Protein AF-A0A3C1BX65-F1 (afdb_monomer)

Nearest PDB structures (foldseek):
  8rx1-assembly1_2  TM=3.351E-01  e=8.969E+00  Homo sapiens

Sequence (78 aa):
MKNTFELVHVGINNNSHEESTQLANLLCALFNLTPRHGGKSEFAGNYFECMNMPFLGTHGHIAMQTDDLEAAVEELKE

Mean predicted aligned error: 3.12 Å

pLDDT: mean 95.56, std 5.62, range [64.62, 98.75]

Structure (mmCIF, N/CA/C/O backbone):
data_AF-A0A3C1BX65-F1
#
_entry.id   AF-A0A3C1BX65-F1
#
loop_
_atom_site.group_PDB
_atom_site.id
_atom_site.type_symbol
_atom_site.label_atom_id
_atom_site.label_alt_id
_atom_site.label_comp_id
_atom_site.label_asym_id
_atom_site.label_entity_id
_atom_site.label_seq_id
_atom_site.pdbx_PDB_ins_code
_atom_site.Cartn_x
_atom_site.Cartn_y
_atom_site.Cartn_z
_atom_site.occupancy
_atom_site.B_iso_or_equiv
_atom_site.auth_seq_id
_atom_site.auth_comp_id
_atom_site.auth_asym_id
_a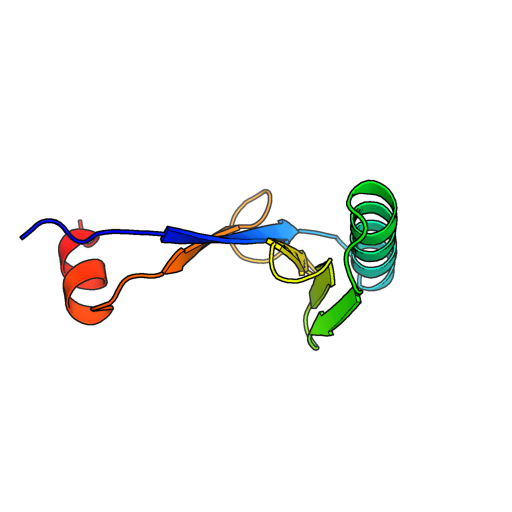tom_site.auth_atom_id
_atom_site.pdbx_PDB_model_num
ATOM 1 N N . MET A 1 1 ? -18.217 1.926 20.802 1.00 64.62 1 MET A N 1
ATOM 2 C CA . MET A 1 1 ? -17.291 0.773 20.744 1.00 64.62 1 MET A CA 1
ATOM 3 C C . MET A 1 1 ? -16.076 1.239 19.970 1.00 64.62 1 MET A C 1
ATOM 5 O O . MET A 1 1 ? -16.268 2.048 19.077 1.00 64.62 1 MET A O 1
ATOM 9 N N . LYS A 1 2 ? -14.865 0.826 20.351 1.00 83.19 2 LYS A N 1
ATOM 10 C CA . LYS A 1 2 ? -13.660 1.182 19.593 1.00 83.19 2 LYS A CA 1
ATOM 11 C C . LYS A 1 2 ? -13.615 0.309 18.336 1.00 83.19 2 LYS A C 1
ATOM 13 O O . LYS A 1 2 ? -13.776 -0.905 18.473 1.00 83.19 2 LYS A O 1
ATOM 18 N N . ASN A 1 3 ? -13.470 0.904 17.158 1.00 93.25 3 ASN A N 1
ATOM 19 C CA . ASN A 1 3 ? -13.397 0.171 15.897 1.00 93.25 3 ASN A CA 1
ATOM 20 C C . ASN A 1 3 ? -12.160 -0.740 15.876 1.00 93.25 3 ASN A C 1
ATOM 22 O O . ASN A 1 3 ? -11.137 -0.447 16.504 1.00 93.25 3 ASN A O 1
ATOM 26 N N . THR A 1 4 ? -12.260 -1.859 15.157 1.00 96.06 4 THR A N 1
ATOM 27 C CA . THR A 1 4 ? -11.117 -2.741 14.889 1.00 96.06 4 THR A CA 1
ATOM 28 C C . THR A 1 4 ? -10.591 -2.436 13.499 1.00 96.06 4 THR A C 1
ATOM 30 O O . THR A 1 4 ? -11.365 -2.342 12.553 1.00 96.06 4 THR A O 1
ATOM 33 N N . PHE A 1 5 ? -9.275 -2.280 13.390 1.00 96.25 5 PHE A N 1
ATOM 34 C CA . PHE A 1 5 ? -8.613 -1.959 12.136 1.00 96.25 5 PHE A CA 1
ATOM 35 C C . PHE A 1 5 ? -7.659 -3.077 11.739 1.00 96.25 5 PHE A C 1
ATOM 37 O O . PHE A 1 5 ? -6.850 -3.523 12.553 1.00 96.25 5 PHE A O 1
ATOM 44 N N . GLU A 1 6 ? -7.711 -3.473 10.472 1.00 97.19 6 GLU A N 1
ATOM 45 C CA . GLU A 1 6 ? -6.816 -4.470 9.890 1.00 97.19 6 GLU A CA 1
ATOM 46 C C . GLU A 1 6 ? -6.006 -3.867 8.747 1.00 97.19 6 GLU A C 1
ATOM 48 O O . GLU A 1 6 ? -6.524 -3.090 7.945 1.00 97.19 6 GLU A O 1
ATOM 53 N N . LEU A 1 7 ? -4.723 -4.219 8.671 1.00 97.38 7 LEU A N 1
ATOM 54 C CA . LEU A 1 7 ? -3.850 -3.759 7.596 1.00 97.38 7 LEU A CA 1
ATOM 55 C C . LEU A 1 7 ? -4.252 -4.420 6.274 1.00 97.38 7 LEU A C 1
ATOM 57 O O . LEU A 1 7 ? -4.260 -5.645 6.174 1.00 97.38 7 LEU A O 1
ATOM 61 N N . VAL A 1 8 ? -4.507 -3.600 5.255 1.00 97.19 8 VAL A N 1
ATOM 62 C CA . VAL A 1 8 ? -4.779 -4.058 3.886 1.00 97.19 8 VAL A CA 1
ATOM 63 C C . VAL A 1 8 ? -3.497 -4.017 3.067 1.00 97.19 8 VAL A C 1
ATOM 65 O O . VAL A 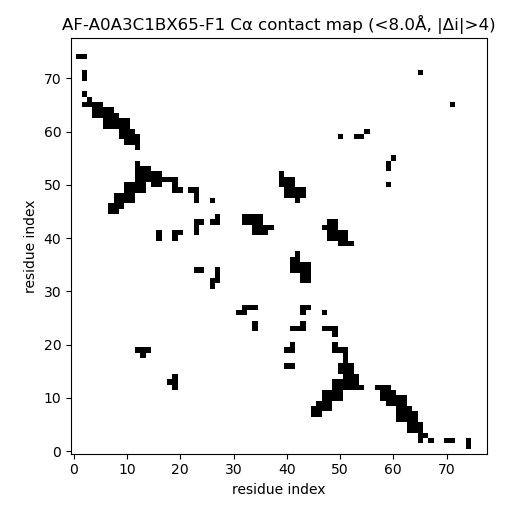1 8 ? -3.041 -5.045 2.569 1.00 97.19 8 VAL A O 1
ATOM 68 N N . HIS A 1 9 ? -2.889 -2.833 2.963 1.00 97.50 9 HIS A N 1
ATOM 69 C CA . HIS A 1 9 ? -1.682 -2.624 2.170 1.00 97.50 9 HIS A CA 1
ATOM 70 C C . HIS A 1 9 ? -0.875 -1.410 2.625 1.00 97.50 9 HIS A C 1
ATOM 72 O O . HIS A 1 9 ? -1.373 -0.512 3.306 1.00 97.50 9 HIS A O 1
ATOM 78 N N . VAL A 1 10 ? 0.385 -1.377 2.198 1.00 98.00 10 VAL A N 1
ATOM 79 C CA . VAL A 1 10 ? 1.284 -0.231 2.330 1.00 98.00 10 VAL A CA 1
ATOM 80 C C . VAL A 1 10 ? 1.473 0.399 0.955 1.00 98.00 10 VAL A C 1
ATOM 82 O O . VAL A 1 10 ? 1.947 -0.246 0.019 1.00 98.00 10 VAL A O 1
ATOM 85 N N . GLY A 1 11 ? 1.084 1.664 0.844 1.00 97.81 11 GLY A N 1
ATOM 86 C CA . GLY A 1 11 ? 1.347 2.519 -0.301 1.00 97.81 11 GLY A CA 1
ATOM 87 C C . GLY A 1 11 ? 2.741 3.123 -0.224 1.00 97.81 11 GLY A C 1
ATOM 88 O O . GLY A 1 11 ? 3.118 3.683 0.803 1.00 97.81 11 GLY A O 1
ATOM 89 N N . ILE A 1 12 ? 3.493 3.029 -1.314 1.00 98.38 12 ILE A N 1
ATOM 90 C CA . ILE A 1 12 ? 4.846 3.560 -1.459 1.00 98.38 12 ILE A CA 1
ATOM 91 C C . ILE A 1 12 ? 4.829 4.553 -2.614 1.00 98.38 12 ILE A C 1
ATOM 93 O O . ILE A 1 12 ? 4.464 4.206 -3.736 1.00 98.38 12 ILE A O 1
ATOM 97 N N . ASN A 1 13 ? 5.223 5.793 -2.341 1.00 98.25 13 ASN A N 1
ATOM 98 C CA . ASN A 1 13 ? 5.333 6.811 -3.380 1.00 98.25 13 ASN A CA 1
ATOM 99 C C . ASN A 1 13 ? 6.583 6.580 -4.243 1.00 98.25 13 ASN A C 1
ATOM 101 O O . ASN A 1 13 ? 7.693 6.514 -3.715 1.00 98.25 13 ASN A O 1
ATOM 105 N N . ASN A 1 14 ? 6.414 6.532 -5.567 1.00 98.12 14 ASN A N 1
ATOM 106 C CA . ASN A 1 14 ? 7.504 6.593 -6.545 1.00 98.12 14 ASN A CA 1
ATOM 107 C C . ASN A 1 14 ? 7.367 7.846 -7.421 1.00 98.12 14 ASN A C 1
ATOM 109 O O . ASN A 1 14 ? 6.320 8.490 -7.428 1.00 98.12 14 ASN A O 1
ATOM 113 N N . ASN A 1 15 ? 8.415 8.208 -8.164 1.00 97.06 15 ASN A N 1
ATOM 114 C CA . ASN A 1 15 ? 8.417 9.414 -9.002 1.00 97.06 15 ASN A CA 1
ATOM 115 C C . ASN A 1 15 ? 7.927 9.165 -10.432 1.00 97.06 15 ASN A C 1
ATOM 117 O O . ASN A 1 15 ? 7.709 10.118 -11.182 1.00 97.06 15 ASN A O 1
ATOM 121 N N . SER A 1 16 ? 7.794 7.901 -10.834 1.00 97.75 16 SER A N 1
ATOM 122 C CA . SER A 1 16 ? 7.350 7.524 -12.172 1.00 97.75 16 SER A CA 1
ATOM 123 C C . SER A 1 16 ? 6.716 6.131 -12.206 1.00 97.75 16 SER A C 1
ATOM 125 O O . SER A 1 16 ? 6.931 5.294 -11.325 1.00 97.75 16 SER A O 1
ATOM 127 N N . HIS A 1 17 ? 5.975 5.862 -13.283 1.00 97.81 17 HIS A N 1
ATOM 128 C CA . HIS A 1 17 ? 5.449 4.530 -13.573 1.00 97.81 17 HIS A CA 1
ATOM 129 C C . HIS A 1 17 ? 6.566 3.481 -13.712 1.00 97.81 17 HIS A C 1
ATOM 131 O O . HIS A 1 17 ? 6.428 2.363 -13.217 1.00 97.81 17 HIS A O 1
ATOM 137 N N . GLU A 1 18 ? 7.704 3.845 -14.307 1.00 98.25 18 GLU A N 1
ATOM 138 C CA . GLU A 1 18 ? 8.863 2.954 -14.416 1.00 98.25 18 GLU A CA 1
ATOM 139 C C . GLU A 1 18 ? 9.408 2.560 -13.034 1.00 98.25 18 GLU A C 1
ATOM 141 O O . GLU A 1 18 ? 9.564 1.370 -12.760 1.00 98.25 18 GLU A O 1
ATOM 146 N N . GLU A 1 19 ? 9.620 3.529 -12.136 1.00 98.31 19 GLU A N 1
ATOM 147 C CA . GLU A 1 19 ? 10.088 3.260 -10.768 1.00 98.31 19 GLU A CA 1
ATOM 148 C C . GLU A 1 19 ? 9.110 2.366 -9.996 1.00 98.31 19 GLU A C 1
ATOM 150 O O . GLU A 1 19 ? 9.526 1.408 -9.343 1.00 98.31 19 GLU A O 1
ATOM 155 N N . SER A 1 20 ? 7.806 2.641 -10.097 1.00 98.38 20 SER A N 1
ATOM 156 C CA . SER A 1 20 ? 6.788 1.827 -9.423 1.00 98.38 20 SER A CA 1
ATOM 157 C C . SER A 1 20 ? 6.749 0.387 -9.945 1.00 98.38 20 SER A C 1
ATOM 159 O O . SER A 1 20 ? 6.632 -0.553 -9.162 1.00 98.38 20 SER A O 1
ATOM 161 N N . THR A 1 21 ? 6.949 0.197 -11.254 1.00 98.38 21 THR A N 1
ATOM 162 C CA . THR A 1 21 ? 6.992 -1.121 -11.895 1.00 98.38 21 THR A CA 1
ATOM 163 C C . THR A 1 21 ? 8.232 -1.896 -11.459 1.00 98.38 21 THR A C 1
ATOM 165 O O . THR A 1 21 ? 8.147 -3.080 -11.132 1.00 98.38 21 THR A O 1
ATOM 168 N N . GLN A 1 22 ? 9.395 -1.237 -11.419 1.00 98.56 22 GLN A N 1
ATOM 169 C CA . GLN A 1 22 ? 10.640 -1.838 -10.933 1.00 98.56 22 GLN A CA 1
ATOM 170 C C . GLN A 1 22 ? 10.511 -2.276 -9.470 1.00 98.56 22 GLN A C 1
ATOM 172 O O . GLN A 1 22 ? 10.891 -3.399 -9.130 1.00 98.56 22 GLN A O 1
ATOM 177 N N . LEU A 1 23 ? 9.929 -1.426 -8.619 1.00 98.56 23 LEU A N 1
ATOM 178 C CA . LEU A 1 23 ? 9.720 -1.735 -7.208 1.00 98.56 23 LEU A CA 1
ATOM 179 C C . LEU A 1 23 ? 8.715 -2.879 -7.007 1.00 98.56 23 LEU A C 1
ATOM 181 O O . LEU A 1 23 ? 9.015 -3.821 -6.274 1.00 98.56 23 LEU A O 1
ATOM 185 N N . ALA A 1 24 ? 7.560 -2.842 -7.678 1.00 98.56 24 ALA A N 1
ATOM 186 C CA . ALA A 1 24 ? 6.554 -3.897 -7.576 1.00 98.56 24 ALA A CA 1
ATOM 187 C C . ALA A 1 24 ? 7.125 -5.259 -8.007 1.00 98.56 24 ALA A C 1
ATOM 189 O O . ALA A 1 24 ? 6.971 -6.252 -7.296 1.00 98.56 24 ALA A O 1
ATOM 190 N N . ASN A 1 25 ? 7.874 -5.300 -9.113 1.00 98.44 25 ASN A N 1
ATOM 191 C CA . ASN A 1 25 ? 8.526 -6.523 -9.584 1.00 98.44 25 ASN A CA 1
ATOM 192 C C . ASN A 1 25 ? 9.598 -7.035 -8.612 1.00 98.44 25 ASN A C 1
ATOM 194 O O . ASN A 1 25 ? 9.682 -8.242 -8.377 1.00 98.44 25 ASN A O 1
ATOM 198 N N . LEU A 1 26 ? 10.395 -6.138 -8.018 1.00 98.75 26 LEU A N 1
ATOM 199 C CA . LEU A 1 26 ? 11.371 -6.504 -6.991 1.00 98.75 26 LEU A CA 1
ATOM 200 C C . LEU A 1 26 ? 10.680 -7.145 -5.781 1.00 98.75 26 LEU A C 1
ATOM 202 O O . LEU A 1 26 ? 11.085 -8.218 -5.338 1.00 98.75 26 LEU A O 1
ATOM 206 N N . LEU A 1 27 ? 9.619 -6.523 -5.268 1.00 98.62 27 LEU A N 1
ATOM 207 C CA . LEU A 1 27 ? 8.857 -7.035 -4.127 1.00 98.62 27 LEU A CA 1
ATOM 208 C C . LEU A 1 27 ? 8.187 -8.378 -4.450 1.00 98.62 27 LEU A C 1
ATOM 210 O O . LEU A 1 27 ? 8.223 -9.296 -3.630 1.00 98.62 27 LEU A O 1
ATOM 214 N N . CYS A 1 28 ? 7.647 -8.530 -5.662 1.00 98.56 28 CYS A N 1
ATOM 215 C CA . CYS A 1 28 ? 7.139 -9.804 -6.162 1.00 98.56 28 CYS A CA 1
ATOM 216 C C . CYS A 1 28 ? 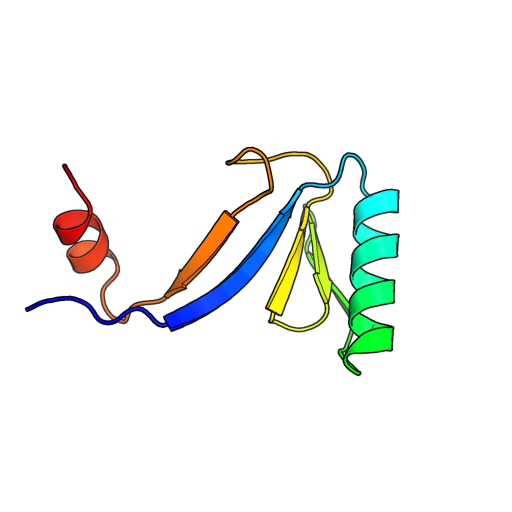8.199 -10.904 -6.141 1.00 98.56 28 CYS A C 1
ATOM 218 O O . CYS A 1 28 ? 7.921 -11.998 -5.652 1.00 98.56 28 CYS A O 1
ATOM 220 N N . ALA A 1 29 ? 9.409 -10.617 -6.621 1.00 98.50 29 ALA A N 1
ATOM 221 C CA . ALA A 1 29 ? 10.503 -11.581 -6.633 1.00 98.50 29 ALA A CA 1
ATOM 222 C C . ALA A 1 29 ? 10.980 -11.945 -5.217 1.00 98.50 29 ALA A C 1
ATOM 224 O O . ALA A 1 29 ? 11.214 -13.118 -4.932 1.00 98.50 29 ALA A O 1
ATOM 225 N N . LEU A 1 30 ? 11.094 -10.959 -4.322 1.00 98.56 30 LEU A N 1
ATOM 226 C CA . LEU A 1 30 ? 11.563 -11.169 -2.949 1.00 98.56 30 LEU A CA 1
ATOM 227 C C . LEU A 1 30 ? 10.583 -11.990 -2.106 1.00 98.56 30 LEU A C 1
ATOM 229 O O . LEU A 1 30 ? 11.009 -12.814 -1.300 1.00 98.56 30 LEU A O 1
ATOM 233 N N . PHE A 1 31 ? 9.282 -11.766 -2.289 1.00 98.25 31 PHE A N 1
ATOM 234 C CA . PHE A 1 31 ? 8.241 -12.343 -1.436 1.00 98.25 31 PHE A CA 1
ATOM 235 C C . PHE A 1 31 ? 7.363 -13.379 -2.143 1.00 98.25 31 PHE A C 1
ATOM 237 O O . PHE A 1 31 ? 6.366 -13.819 -1.574 1.00 98.25 31 PHE A O 1
ATOM 244 N N . ASN A 1 32 ? 7.731 -13.789 -3.362 1.00 98.19 32 ASN A N 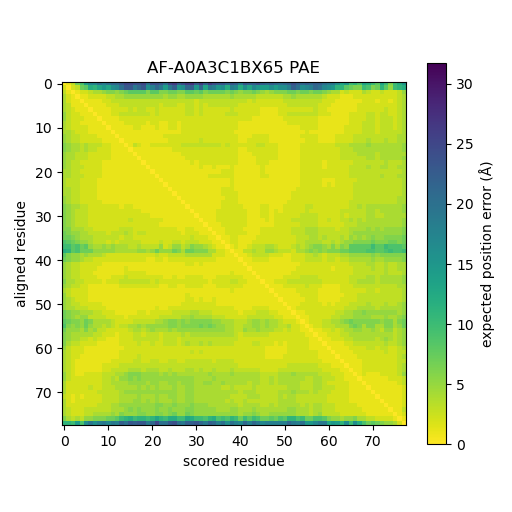1
ATOM 245 C CA . ASN A 1 32 ? 6.975 -14.740 -4.179 1.00 98.19 32 ASN A CA 1
ATOM 246 C C . ASN A 1 32 ? 5.503 -14.313 -4.374 1.00 98.19 32 ASN A C 1
ATOM 248 O O . ASN A 1 32 ? 4.572 -15.093 -4.167 1.00 98.19 3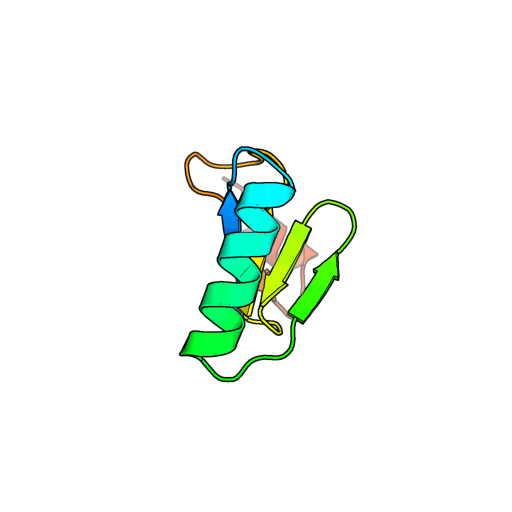2 ASN A O 1
ATOM 252 N N . LEU A 1 33 ? 5.295 -13.045 -4.745 1.00 98.19 33 LEU A N 1
ATOM 253 C CA . LEU A 1 33 ? 3.973 -12.456 -4.986 1.00 98.19 33 LEU A CA 1
ATOM 254 C C . LEU A 1 33 ? 3.698 -12.326 -6.486 1.00 98.19 33 LEU A C 1
ATOM 256 O O . LEU A 1 33 ? 4.613 -12.221 -7.299 1.00 98.19 33 LEU A O 1
ATOM 260 N N . THR A 1 34 ? 2.419 -12.265 -6.856 1.00 97.31 34 THR A N 1
ATOM 261 C CA . THR A 1 34 ? 2.002 -12.024 -8.247 1.00 97.31 34 THR A CA 1
ATOM 262 C C . THR A 1 34 ? 1.809 -10.524 -8.488 1.00 97.31 34 THR A C 1
ATOM 264 O O . THR A 1 34 ? 1.121 -9.886 -7.686 1.00 97.31 34 THR A O 1
ATOM 267 N N . PRO A 1 35 ? 2.390 -9.946 -9.555 1.00 96.12 35 PRO A N 1
ATOM 268 C CA . PRO A 1 35 ? 2.204 -8.535 -9.865 1.00 96.12 35 PRO A CA 1
ATOM 269 C C . PRO A 1 35 ? 0.765 -8.261 -10.305 1.00 96.12 35 PRO A C 1
ATOM 271 O O . PRO A 1 35 ? 0.128 -9.095 -10.956 1.00 96.12 35 PRO A O 1
ATOM 274 N N . ARG A 1 36 ? 0.251 -7.076 -9.973 1.00 97.00 36 ARG A N 1
ATOM 275 C CA . ARG A 1 36 ? -1.087 -6.635 -10.379 1.00 97.00 36 ARG A CA 1
ATOM 276 C C . ARG A 1 36 ? -1.058 -5.171 -10.805 1.00 97.00 36 ARG A C 1
ATOM 278 O O . ARG A 1 36 ? -0.751 -4.296 -10.005 1.00 97.00 36 ARG A O 1
ATOM 285 N N . HIS A 1 37 ? -1.447 -4.913 -12.049 1.00 95.75 37 HIS A N 1
ATOM 286 C CA . HIS A 1 37 ? -1.568 -3.554 -12.564 1.00 95.75 37 HIS A CA 1
ATOM 287 C C . HIS A 1 37 ? -2.787 -2.844 -11.969 1.00 95.75 37 HIS A C 1
ATOM 289 O O . HIS A 1 37 ? -3.88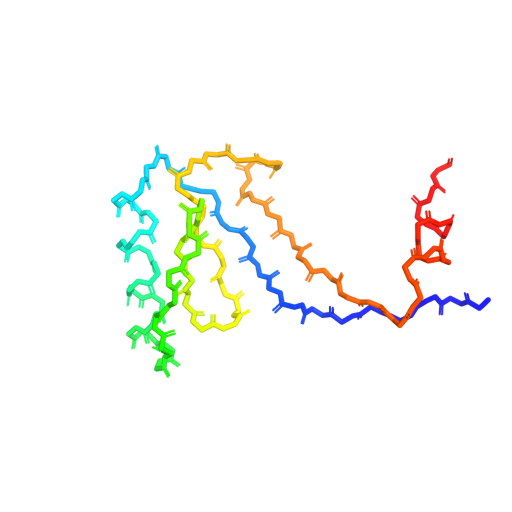5 -3.406 -11.916 1.00 95.75 37 HIS A O 1
ATOM 295 N N . GLY A 1 38 ? -2.594 -1.599 -11.545 1.00 88.00 38 GLY A N 1
ATOM 296 C CA . GLY A 1 38 ? -3.588 -0.799 -10.846 1.00 88.00 38 GLY A CA 1
ATOM 297 C C . GLY A 1 38 ? -3.719 0.619 -11.383 1.00 88.00 38 GLY A C 1
ATOM 298 O O . GLY A 1 38 ? -3.921 1.523 -10.590 1.00 88.00 38 GLY A O 1
ATOM 299 N N . GLY A 1 39 ? -3.615 0.861 -12.694 1.00 92.44 39 GLY A N 1
ATOM 300 C CA . GLY A 1 39 ? -3.909 2.150 -13.344 1.00 92.44 39 GLY A CA 1
ATOM 301 C C . GLY A 1 39 ? -3.020 3.330 -12.913 1.00 92.44 39 GLY A C 1
ATOM 302 O O . GLY A 1 39 ? -2.216 3.825 -13.697 1.00 92.44 39 GLY A O 1
ATOM 303 N N . LYS A 1 40 ? -3.183 3.812 -11.676 1.00 95.25 40 LYS A N 1
ATOM 304 C CA . LYS A 1 40 ? -2.353 4.836 -11.020 1.00 95.25 40 LYS A CA 1
ATOM 305 C C . LYS A 1 40 ? -1.193 4.253 -10.200 1.00 95.25 40 LYS A C 1
ATOM 307 O O . LYS A 1 40 ? -0.347 5.019 -9.740 1.00 95.25 40 LYS A O 1
ATOM 312 N N . SER A 1 41 ? -1.158 2.941 -10.018 1.00 97.38 41 SER A N 1
ATOM 313 C CA . SER A 1 41 ? -0.148 2.233 -9.235 1.00 97.38 41 SER A CA 1
ATOM 314 C C . SER A 1 41 ? 0.111 0.837 -9.801 1.00 97.38 41 SER A C 1
ATOM 316 O O . SER A 1 41 ? -0.722 0.269 -10.511 1.00 97.38 41 SER A O 1
ATOM 318 N N . GLU A 1 42 ? 1.268 0.281 -9.466 1.00 98.38 42 GLU A N 1
ATOM 319 C CA . GLU A 1 42 ? 1.598 -1.131 -9.634 1.00 98.38 42 GLU A CA 1
ATOM 320 C C . GLU A 1 42 ? 1.560 -1.823 -8.279 1.00 98.38 42 GLU A C 1
ATOM 322 O O . GLU A 1 42 ? 1.970 -1.252 -7.274 1.00 98.38 42 GLU A O 1
ATOM 327 N N . PHE A 1 43 ? 1.087 -3.063 -8.228 1.00 98.50 43 PHE A N 1
ATOM 328 C CA . PHE A 1 43 ? 0.993 -3.805 -6.978 1.00 98.50 43 PHE A CA 1
ATOM 329 C C . PHE A 1 43 ? 1.891 -5.032 -6.977 1.00 98.50 43 PHE A C 1
ATOM 331 O O . PHE A 1 43 ? 1.934 -5.784 -7.954 1.00 98.50 43 PHE A O 1
ATOM 338 N N . ALA A 1 44 ? 2.515 -5.288 -5.826 1.00 98.50 44 ALA A N 1
ATOM 339 C CA . ALA A 1 44 ? 3.083 -6.590 -5.508 1.00 98.50 44 ALA A CA 1
ATOM 340 C C . ALA A 1 44 ? 2.103 -7.364 -4.616 1.00 98.50 44 ALA A C 1
ATOM 342 O O . ALA A 1 44 ? 2.006 -7.134 -3.404 1.00 98.50 44 ALA A O 1
ATOM 343 N N . GLY A 1 45 ? 1.339 -8.271 -5.230 1.00 97.25 45 GLY A N 1
ATOM 344 C CA . GLY A 1 45 ? 0.241 -8.970 -4.570 1.00 97.25 45 GLY A CA 1
ATOM 345 C C . GLY A 1 45 ? -0.809 -8.005 -4.012 1.00 97.25 45 GLY A C 1
ATOM 346 O O . GLY A 1 45 ? -1.190 -7.033 -4.662 1.00 97.25 45 GLY A O 1
ATOM 347 N N . ASN A 1 46 ? -1.268 -8.284 -2.791 1.00 96.44 46 ASN A N 1
ATOM 348 C CA . ASN A 1 46 ? -2.237 -7.443 -2.082 1.00 96.44 46 ASN A CA 1
ATOM 349 C C . ASN A 1 46 ? -1.579 -6.474 -1.090 1.00 96.44 46 ASN A C 1
ATOM 351 O O . ASN A 1 46 ? -2.275 -5.643 -0.530 1.00 96.44 46 ASN A O 1
ATOM 355 N N . TYR A 1 47 ? -0.269 -6.587 -0.849 1.00 97.56 47 TYR A N 1
ATOM 356 C CA . TYR A 1 47 ? 0.372 -5.965 0.314 1.00 97.56 47 TYR A CA 1
ATOM 357 C C . TYR A 1 47 ? 1.066 -4.644 0.009 1.00 97.56 47 TYR A C 1
ATOM 359 O O . TYR A 1 47 ? 1.134 -3.781 0.882 1.00 97.56 47 TYR A O 1
ATOM 367 N N . PHE A 1 48 ? 1.591 -4.485 -1.206 1.00 98.38 48 PHE A N 1
ATOM 368 C CA . PHE A 1 48 ? 2.352 -3.302 -1.589 1.00 98.38 48 PHE A CA 1
ATOM 369 C C . PHE A 1 48 ? 1.699 -2.628 -2.786 1.00 98.38 48 PHE A C 1
ATOM 371 O O . PHE A 1 48 ? 1.528 -3.255 -3.831 1.00 98.38 48 PHE A O 1
ATOM 378 N N . GLU A 1 49 ? 1.366 -1.352 -2.622 1.00 98.38 49 GLU A N 1
ATOM 379 C CA . GLU A 1 49 ? 0.905 -0.461 -3.681 1.00 98.38 49 GLU A CA 1
ATOM 380 C C . GLU A 1 49 ? 2.037 0.516 -4.019 1.00 98.38 49 GLU A C 1
ATOM 382 O O . GLU A 1 49 ? 2.363 1.395 -3.231 1.00 98.38 49 GLU A O 1
ATOM 387 N N . CYS A 1 50 ? 2.667 0.368 -5.176 1.00 98.31 50 CYS A N 1
ATOM 388 C CA . CYS A 1 50 ? 3.717 1.254 -5.669 1.00 98.31 50 CYS A CA 1
ATOM 389 C C . CYS A 1 50 ? 3.078 2.324 -6.565 1.00 98.31 50 CYS A C 1
ATOM 391 O O . CYS A 1 50 ? 2.613 2.030 -7.665 1.00 98.31 50 CYS A O 1
ATOM 393 N N . MET A 1 51 ? 2.996 3.563 -6.088 1.00 98.25 51 MET A N 1
ATOM 394 C CA . MET A 1 51 ? 2.319 4.656 -6.790 1.00 98.25 51 MET A CA 1
ATOM 395 C 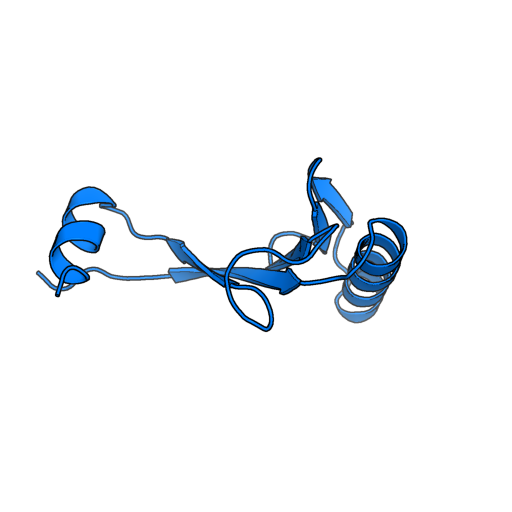C . MET A 1 51 ? 3.159 5.158 -7.969 1.00 98.25 51 MET A C 1
ATOM 397 O O . MET A 1 51 ? 4.334 5.458 -7.793 1.00 98.25 51 MET A O 1
ATOM 401 N N . ASN A 1 52 ? 2.551 5.356 -9.146 1.00 97.56 52 ASN A N 1
ATOM 402 C CA . ASN A 1 52 ? 3.249 5.852 -10.348 1.00 97.56 52 ASN A CA 1
ATOM 403 C C . ASN A 1 52 ? 3.795 7.289 -10.199 1.00 97.56 52 ASN A C 1
ATOM 405 O O . ASN A 1 52 ? 4.562 7.753 -11.038 1.00 97.56 52 ASN A O 1
ATOM 409 N N . MET A 1 53 ? 3.332 8.031 -9.196 1.00 96.44 53 MET A N 1
ATOM 410 C CA . MET A 1 53 ? 3.750 9.392 -8.867 1.00 96.44 53 MET A CA 1
ATOM 411 C C . MET A 1 53 ? 3.469 9.655 -7.379 1.00 96.44 53 MET A C 1
ATOM 413 O O . MET A 1 53 ? 2.593 8.984 -6.821 1.00 96.44 53 MET A O 1
ATOM 417 N N . PRO A 1 54 ? 4.130 10.634 -6.730 1.00 95.81 54 PRO A N 1
ATOM 418 C CA . PRO A 1 54 ? 3.883 10.912 -5.322 1.00 95.81 54 PRO A CA 1
ATOM 419 C C . PRO A 1 54 ? 2.421 11.298 -5.068 1.00 95.81 54 PRO A C 1
ATOM 421 O O . PRO A 1 54 ? 1.856 12.134 -5.779 1.00 95.81 54 PRO A O 1
ATOM 424 N N . PHE A 1 55 ? 1.815 10.693 -4.046 1.00 92.38 55 PHE A N 1
ATOM 425 C CA . PHE A 1 55 ? 0.468 11.005 -3.572 1.00 92.38 55 PHE A CA 1
ATOM 426 C C . PHE A 1 55 ? 0.501 11.475 -2.105 1.00 92.38 55 PHE A C 1
ATOM 428 O O . PHE A 1 55 ? 1.479 12.085 -1.677 1.00 92.38 55 PHE A O 1
ATOM 435 N N . LEU A 1 56 ? -0.575 11.260 -1.342 1.00 91.00 56 LEU A N 1
ATOM 436 C CA . LEU A 1 56 ? -0.671 11.645 0.068 1.00 91.00 56 LEU A CA 1
ATOM 437 C C . LEU A 1 56 ? 0.492 11.069 0.895 1.00 91.00 56 LEU A C 1
ATOM 439 O O . LEU A 1 56 ? 0.889 9.920 0.711 1.00 91.00 56 LEU A O 1
ATOM 443 N N . GLY A 1 57 ? 0.999 11.879 1.828 1.00 93.69 57 GLY A N 1
ATOM 444 C CA . GLY A 1 57 ? 2.126 11.530 2.696 1.00 93.69 57 GLY A CA 1
ATOM 445 C C . GLY A 1 57 ? 3.493 11.625 2.007 1.00 93.69 57 GLY A C 1
ATOM 446 O O . GLY A 1 57 ? 3.628 11.450 0.802 1.00 93.69 57 GLY A O 1
ATOM 447 N N . THR A 1 58 ? 4.551 11.884 2.781 1.00 94.44 58 THR A N 1
ATOM 448 C CA . THR A 1 58 ? 5.920 12.004 2.240 1.00 94.44 58 THR A CA 1
ATOM 449 C C . THR A 1 58 ? 6.430 10.692 1.634 1.00 94.44 58 THR A C 1
ATOM 451 O O . THR A 1 58 ? 7.150 10.716 0.642 1.00 94.44 58 THR A O 1
ATOM 454 N N . HIS A 1 59 ? 6.040 9.547 2.204 1.00 95.06 59 HIS A N 1
ATOM 455 C CA . HIS A 1 59 ? 6.526 8.218 1.801 1.00 95.06 59 HIS A CA 1
ATOM 456 C C . HIS A 1 59 ? 5.426 7.306 1.230 1.00 95.06 59 HIS A C 1
ATOM 458 O O . HIS A 1 59 ? 5.705 6.162 0.886 1.00 95.06 59 HIS A O 1
ATOM 464 N N . GLY A 1 60 ? 4.197 7.814 1.108 1.00 96.62 60 GLY A N 1
ATOM 465 C CA . GLY A 1 60 ? 2.999 7.049 0.767 1.00 96.62 60 GLY A CA 1
ATOM 466 C C . GLY A 1 60 ? 2.041 6.932 1.953 1.00 96.62 60 GLY A C 1
ATOM 467 O O . GLY A 1 60 ? 1.981 7.826 2.804 1.00 96.62 60 GLY A O 1
ATOM 468 N N . HIS A 1 61 ? 1.292 5.832 2.016 1.00 97.56 61 HIS A N 1
ATOM 469 C CA . HIS A 1 61 ? 0.165 5.650 2.935 1.00 97.56 61 HIS A CA 1
ATOM 470 C C . HIS A 1 61 ? 0.100 4.240 3.523 1.00 97.56 61 HIS A C 1
ATOM 472 O O . HIS A 1 61 ? 0.718 3.302 3.034 1.00 97.56 61 HIS A O 1
ATOM 478 N N . ILE A 1 62 ? -0.690 4.084 4.582 1.00 96.94 62 ILE A N 1
ATOM 479 C CA . ILE A 1 62 ? -1.045 2.784 5.153 1.00 96.94 62 ILE A CA 1
ATOM 480 C C . ILE A 1 62 ? -2.558 2.656 5.025 1.00 96.94 62 ILE A C 1
ATOM 482 O O . ILE A 1 62 ? -3.293 3.487 5.557 1.00 96.94 62 ILE A O 1
ATOM 486 N N . ALA A 1 63 ? -3.019 1.644 4.296 1.00 96.19 63 ALA A N 1
ATOM 487 C CA . ALA A 1 63 ? -4.437 1.368 4.143 1.00 96.19 63 ALA A CA 1
ATOM 488 C C . ALA A 1 63 ? -4.893 0.399 5.234 1.00 96.19 63 ALA A C 1
ATOM 490 O O . ALA A 1 63 ? -4.405 -0.730 5.321 1.00 96.19 63 ALA A O 1
ATOM 491 N N . MET A 1 64 ? -5.847 0.848 6.045 1.00 96.31 64 MET A N 1
ATOM 492 C CA . MET A 1 64 ? -6.498 0.044 7.074 1.00 96.31 64 MET A CA 1
ATOM 493 C C . MET A 1 64 ? -7.970 -0.144 6.704 1.00 96.31 64 MET A C 1
ATOM 495 O O . MET A 1 64 ? -8.616 0.815 6.279 1.00 96.31 64 MET A O 1
ATOM 499 N N . GLN A 1 65 ? -8.503 -1.350 6.885 1.00 96.75 65 GLN A N 1
ATOM 500 C CA . GLN A 1 65 ? -9.932 -1.640 6.753 1.00 96.75 65 GLN A CA 1
ATOM 501 C C . GLN A 1 65 ? -10.591 -1.803 8.121 1.00 96.75 65 GLN A C 1
ATOM 503 O O . GLN A 1 65 ? -9.932 -2.139 9.103 1.00 96.75 65 GLN A O 1
ATOM 508 N N . THR A 1 66 ? -11.898 -1.580 8.152 1.00 96.56 66 THR A N 1
ATOM 509 C CA . THR A 1 66 ? -12.799 -1.798 9.288 1.00 96.56 66 THR A CA 1
ATOM 510 C C . THR A 1 66 ? -14.151 -2.254 8.735 1.00 96.56 66 THR A C 1
ATOM 512 O O . THR A 1 66 ? -14.456 -1.990 7.568 1.00 96.56 66 THR A O 1
ATOM 515 N N . ASP A 1 67 ? -14.966 -2.901 9.564 1.00 96.50 67 ASP A N 1
ATOM 516 C CA . ASP A 1 67 ? -16.319 -3.331 9.193 1.00 96.50 67 ASP A CA 1
ATOM 517 C C . ASP A 1 67 ? -17.287 -2.148 9.019 1.00 96.50 67 ASP A C 1
ATOM 519 O O . ASP A 1 67 ? -18.223 -2.223 8.223 1.00 96.50 67 ASP A O 1
ATOM 523 N N . ASP A 1 68 ? -17.061 -1.051 9.750 1.00 95.69 68 ASP A N 1
ATOM 524 C CA . ASP A 1 68 ? -17.905 0.148 9.731 1.00 95.69 68 ASP A CA 1
ATOM 525 C C . ASP A 1 68 ? -17.064 1.402 9.450 1.00 95.69 68 ASP A C 1
ATOM 527 O O . ASP A 1 68 ? -16.374 1.943 10.321 1.00 95.69 68 ASP A O 1
ATOM 531 N N . LEU A 1 69 ? -17.109 1.854 8.193 1.00 93.88 69 LEU A N 1
ATOM 532 C CA . LEU A 1 69 ? -16.366 3.025 7.733 1.00 93.88 69 LEU A CA 1
ATOM 533 C C . LEU A 1 69 ? -16.873 4.320 8.377 1.00 93.88 69 LEU A C 1
ATOM 535 O O . LEU A 1 69 ? -16.063 5.174 8.730 1.00 93.88 69 LEU A O 1
ATOM 539 N N . GLU A 1 70 ? -18.188 4.487 8.521 1.00 94.94 70 GLU A N 1
ATOM 540 C CA . GLU A 1 70 ? -18.766 5.720 9.065 1.00 94.94 70 GLU A CA 1
ATOM 541 C C . GLU A 1 70 ? -18.398 5.874 10.541 1.00 94.94 70 GLU A C 1
ATOM 543 O O . GLU A 1 70 ? -17.942 6.944 10.954 1.00 94.94 70 GLU A O 1
ATOM 548 N N . ALA A 1 71 ? -18.503 4.789 11.316 1.00 94.75 71 ALA A N 1
ATOM 549 C CA . ALA A 1 71 ? -18.091 4.774 12.713 1.00 94.75 71 ALA A CA 1
ATOM 550 C C . ALA A 1 71 ? -16.586 5.023 12.881 1.00 94.75 71 ALA A C 1
ATOM 552 O O . ALA A 1 71 ? -16.189 5.724 13.812 1.00 94.75 71 ALA A O 1
ATOM 553 N N . ALA A 1 72 ? -15.739 4.476 12.003 1.00 94.44 72 ALA A N 1
ATOM 554 C CA . ALA A 1 72 ? -14.300 4.733 12.046 1.00 94.44 72 ALA A CA 1
ATOM 555 C C . ALA A 1 72 ? -13.942 6.174 11.682 1.00 94.44 72 ALA A C 1
ATOM 557 O O . ALA A 1 72 ? -13.073 6.763 12.320 1.00 94.44 72 ALA A O 1
ATOM 558 N N . VAL A 1 73 ? -14.617 6.759 10.689 1.00 93.69 73 VAL A N 1
ATOM 559 C CA . VAL A 1 73 ? -14.448 8.177 10.354 1.00 93.69 73 VAL A CA 1
ATOM 560 C C . VAL A 1 73 ? -14.8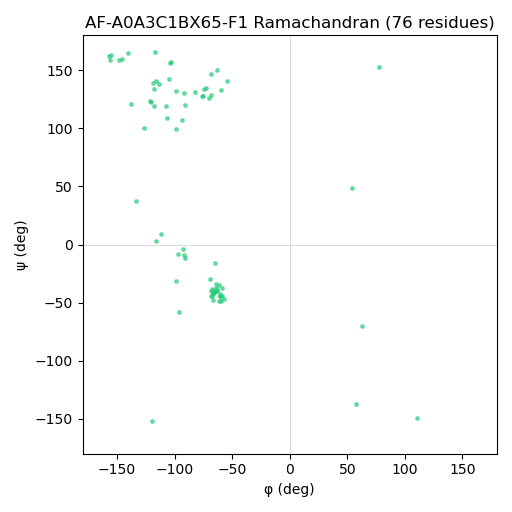39 9.048 11.544 1.00 93.69 73 VAL A C 1
ATOM 562 O O . VAL A 1 73 ? -14.118 9.989 11.846 1.00 93.69 73 VAL A O 1
ATOM 565 N N . GLU A 1 74 ? -15.934 8.736 12.240 1.00 94.56 74 GLU A N 1
ATOM 566 C CA . GLU A 1 74 ? -16.326 9.470 13.447 1.00 94.56 74 GLU A CA 1
ATOM 567 C C . GLU A 1 74 ? -15.326 9.301 14.598 1.00 94.56 74 GLU A C 1
ATOM 569 O O . GLU A 1 74 ? -14.981 10.284 15.241 1.00 94.56 74 GLU A O 1
ATOM 574 N N . GLU A 1 75 ? -14.810 8.089 14.835 1.00 93.00 75 GLU A N 1
ATOM 575 C CA . GLU A 1 75 ? -13.786 7.838 15.864 1.00 93.00 75 GLU A CA 1
ATOM 576 C C . GLU A 1 75 ? -12.480 8.604 15.605 1.00 93.00 75 GLU A C 1
ATOM 578 O O . GLU A 1 75 ? -11.811 9.011 16.553 1.00 93.00 75 GLU A O 1
ATOM 583 N N . LEU A 1 76 ? -12.102 8.772 14.335 1.00 92.31 76 LEU A N 1
ATOM 584 C CA . LEU A 1 76 ? -10.849 9.413 13.925 1.00 92.31 76 LEU A CA 1
ATOM 585 C C . LEU A 1 76 ? -10.981 10.919 13.662 1.00 92.31 76 LEU A C 1
ATOM 587 O O . LEU A 1 76 ? -9.974 11.563 13.361 1.00 92.31 76 LEU A O 1
ATOM 591 N N . LYS A 1 77 ? -12.189 11.487 13.744 1.00 91.00 77 LYS A N 1
ATOM 592 C CA . LYS A 1 77 ? -12.371 12.941 13.710 1.00 91.00 77 LYS A CA 1
ATOM 593 C C . LYS A 1 77 ? -11.793 13.547 14.990 1.00 91.00 77 LYS A C 1
ATOM 595 O O . LYS A 1 77 ? -12.121 13.106 16.089 1.00 91.00 77 LYS A O 1
ATOM 60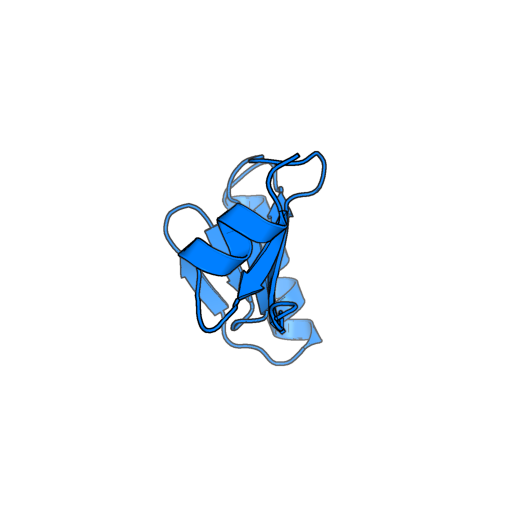0 N N . GLU A 1 78 ? -10.939 14.553 14.822 1.00 65.25 78 GLU A N 1
ATOM 601 C CA . GLU A 1 78 ? -10.524 15.465 15.899 1.00 65.25 78 GLU A CA 1
ATOM 602 C C . GLU A 1 78 ? -11.683 16.357 16.364 1.00 65.25 78 GLU A C 1
ATOM 604 O O . GLU A 1 78 ? -12.417 16.884 15.492 1.00 65.25 78 GLU A O 1
#

Solvent-accessible surface area (backbone atoms only — not comparable to full-atom values): 4294 Å² total; per-residue (Å²): 132,84,77,65,76,42,85,56,32,41,35,36,46,24,86,29,55,66,55,7,46,54,50,16,52,51,50,10,67,77,68,77,38,57,73,39,88,52,96,66,27,25,17,22,43,75,48,36,38,19,21,26,40,74,59,69,58,97,64,26,47,75,44,67,46,56,96,49,63,69,61,43,52,59,70,70,54,131

Radius of gyration: 14.34 Å; Cα contacts (8 Å, |Δi|>4): 147; chains: 1; bounding box: 30×30×35 Å

Foldseek 3Di:
DDWDKDWFEFEFFDQAPVRQVVVLVVLCVVPVFDWDDDPQFIHRHRYYTYGRHDDPDPGGDTDIDTPDPVVVVVVPDD

Secondary structure (DSSP, 8-state):
-PPP-EEEEEEEE-SSHHHHHHHHHHHHHHHTPPEEEETTEEEETTTEEEESS--SSSSEEEEEE-S-HHHHHHHH--